Protein AF-A0AA38GQL7-F1 (afdb_monomer_lite)

Foldseek 3Di:
DPPPPCPCQLVLQCVFPVRNLLLCCQVCVPPDPCVVNVQWHADPSFIDRPPHTDGGD

Radius of gyration: 11.26 Å; chains: 1; bounding box: 37×16×20 Å

Secondary structure (DSSP, 8-state):
---TTSTTHHHHHHH-TTTHHHHHHHH-TTTS--GGGTTEEEETTEEEETTEEP---

pLDDT: mean 81.36, std 12.01, range [39.41, 91.69]

Organism: Taxus chinensis (NCBI:txid29808)

Sequence (57 aa):
VSVMGFENLREQYEEDDDFSKAYKACKKPTVMDRIPWMDYMLQEGLLLKGSQLCIPK

Structure (mmCIF, N/CA/C/O backbone):
data_AF-A0AA38GQL7-F1
#
_entry.id   AF-A0AA38GQL7-F1
#
loop_
_atom_site.group_PDB
_atom_site.id
_atom_site.type_symbol
_atom_site.label_atom_id
_atom_site.label_alt_id
_atom_site.label_comp_id
_atom_site.label_asym_id
_atom_site.label_entity_id
_atom_site.label_seq_id
_atom_site.pdbx_PDB_ins_code
_atom_site.Cartn_x
_atom_site.Cartn_y
_atom_site.Cartn_z
_atom_site.occupancy
_atom_site.B_iso_or_equiv
_atom_site.auth_seq_id
_atom_site.auth_comp_id
_atom_site.auth_asym_id
_atom_site.auth_atom_id
_atom_site.pdbx_PDB_model_num
ATOM 1 N N . VAL A 1 1 ? -25.837 3.437 6.815 1.00 39.41 1 VAL A N 1
ATOM 2 C CA . VAL A 1 1 ? -24.670 2.588 7.144 1.00 39.41 1 VAL A CA 1
ATOM 3 C C . VAL A 1 1 ? -23.454 3.488 7.114 1.00 39.41 1 VAL A C 1
ATOM 5 O O . VAL A 1 1 ? -23.099 3.945 6.038 1.00 39.41 1 VAL A O 1
ATOM 8 N N . SER A 1 2 ? -22.916 3.853 8.279 1.00 43.81 2 SER A N 1
ATOM 9 C CA . SER A 1 2 ? -21.670 4.623 8.345 1.00 43.81 2 SER A CA 1
ATOM 10 C C . SER A 1 2 ? -20.523 3.624 8.304 1.00 43.81 2 SER A C 1
ATOM 12 O O . SER A 1 2 ? -20.405 2.793 9.204 1.00 43.81 2 SER A O 1
ATOM 14 N N . VAL A 1 3 ? -19.741 3.634 7.229 1.00 51.44 3 VAL A N 1
ATOM 15 C CA . VAL A 1 3 ? -18.611 2.721 7.036 1.00 51.44 3 VAL A CA 1
ATOM 16 C C . VAL A 1 3 ? -17.408 3.277 7.821 1.00 51.44 3 VAL A C 1
ATOM 18 O O . VAL A 1 3 ? -16.417 3.704 7.245 1.00 51.44 3 VAL A O 1
ATOM 21 N N . MET A 1 4 ? -17.514 3.305 9.156 1.00 52.31 4 MET A N 1
ATOM 22 C CA . MET A 1 4 ? -16.509 3.836 10.104 1.00 52.31 4 MET A CA 1
ATOM 23 C C . MET A 1 4 ? -15.276 2.918 10.278 1.00 52.31 4 MET A C 1
ATOM 25 O O . MET A 1 4 ? -14.717 2.816 11.363 1.00 52.31 4 MET A O 1
ATOM 29 N N . GLY A 1 5 ? -14.874 2.184 9.237 1.00 55.91 5 GLY A N 1
ATOM 30 C CA . GLY A 1 5 ? -13.768 1.217 9.313 1.00 55.91 5 GLY A CA 1
ATOM 31 C C . GLY A 1 5 ? -12.494 1.639 8.582 1.00 55.91 5 GLY A C 1
ATOM 32 O O . GLY A 1 5 ? -11.442 1.057 8.813 1.00 55.91 5 GLY A O 1
ATOM 33 N N . PHE A 1 6 ? -12.579 2.629 7.689 1.00 61.72 6 PHE A N 1
ATOM 34 C CA . PHE A 1 6 ? -11.517 2.904 6.712 1.00 61.72 6 PHE A CA 1
ATOM 35 C C . PHE A 1 6 ? -10.733 4.183 7.005 1.00 61.72 6 PHE A C 1
ATOM 37 O O . PHE A 1 6 ? -9.658 4.377 6.443 1.00 61.72 6 PHE A O 1
ATOM 44 N N . GLU A 1 7 ? -11.234 5.040 7.898 1.00 64.62 7 GLU A N 1
ATOM 45 C CA . GLU A 1 7 ? -10.603 6.329 8.209 1.00 64.62 7 GLU A CA 1
ATOM 46 C C . GLU A 1 7 ? -9.219 6.152 8.858 1.00 64.62 7 GLU A C 1
ATOM 48 O O . GLU A 1 7 ? -8.303 6.909 8.541 1.00 64.62 7 GLU A O 1
ATOM 53 N N . ASN A 1 8 ? -9.018 5.075 9.629 1.00 69.81 8 ASN A N 1
ATOM 54 C CA . ASN A 1 8 ? -7.739 4.751 10.275 1.00 69.81 8 ASN A CA 1
ATOM 55 C C . ASN A 1 8 ? -6.831 3.800 9.480 1.00 69.81 8 ASN A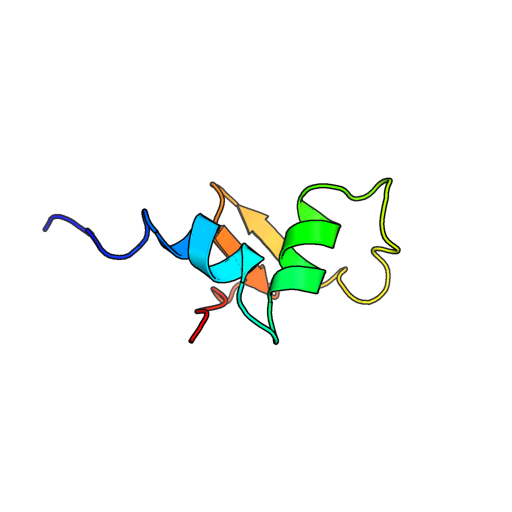 C 1
ATOM 57 O O . ASN A 1 8 ? -5.691 3.578 9.885 1.00 69.81 8 ASN A O 1
ATOM 61 N N . LEU A 1 9 ? -7.275 3.257 8.338 1.00 76.06 9 LEU A N 1
ATOM 62 C CA . LEU A 1 9 ? -6.441 2.340 7.543 1.00 76.06 9 LEU A CA 1
ATOM 63 C C . LEU A 1 9 ? -5.158 3.016 7.059 1.00 76.06 9 LEU A C 1
ATOM 65 O O . LEU A 1 9 ? -4.107 2.392 6.989 1.00 76.06 9 LEU A O 1
ATOM 69 N N . ARG A 1 10 ? -5.236 4.317 6.767 1.00 80.25 10 ARG A N 1
ATOM 70 C CA . ARG A 1 10 ? -4.104 5.134 6.315 1.00 80.25 10 ARG A CA 1
ATOM 71 C C . ARG A 1 10 ? -2.963 5.167 7.319 1.00 80.25 10 ARG A C 1
ATOM 73 O O . ARG A 1 10 ? -1.809 5.148 6.904 1.00 80.25 10 ARG A O 1
ATOM 80 N N . GLU A 1 11 ? -3.305 5.257 8.597 1.00 82.56 11 GLU A N 1
ATOM 81 C CA . GLU A 1 11 ? -2.352 5.283 9.706 1.00 82.56 11 GLU A CA 1
ATOM 82 C C . GLU A 1 11 ? -1.811 3.874 9.949 1.00 82.56 11 GLU A C 1
ATOM 84 O O . GLU A 1 11 ? -0.598 3.687 9.997 1.00 82.56 11 GLU A O 1
ATOM 89 N N . GLN A 1 12 ? -2.695 2.871 9.930 1.00 83.19 12 GLN A N 1
ATOM 90 C CA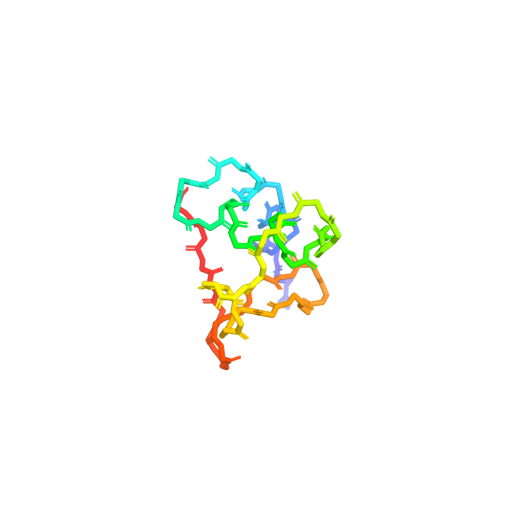 . GLN A 1 12 ? -2.311 1.465 10.072 1.00 83.19 12 GLN A CA 1
ATOM 91 C C . GLN A 1 12 ? -1.348 1.009 8.971 1.00 83.19 12 GLN A C 1
ATOM 93 O O . GLN A 1 12 ? -0.380 0.321 9.269 1.00 83.19 12 GLN A O 1
ATOM 98 N N . TYR A 1 13 ? -1.518 1.444 7.715 1.00 88.38 13 TYR A N 1
ATOM 99 C CA . TYR A 1 13 ? -0.550 1.123 6.664 1.00 88.38 13 TYR A CA 1
ATOM 100 C C . TYR A 1 13 ? 0.849 1.658 6.962 1.00 88.38 13 TYR A C 1
ATOM 102 O O . TYR A 1 13 ? 1.806 1.054 6.507 1.00 88.38 13 TYR A O 1
ATOM 110 N N . GLU A 1 14 ? 1.019 2.788 7.658 1.00 85.56 14 GLU A N 1
ATOM 111 C CA . GLU A 1 14 ? 2.365 3.321 7.925 1.00 85.56 14 GLU A CA 1
ATOM 112 C C . GLU A 1 14 ? 3.140 2.488 8.956 1.00 85.56 14 GLU A C 1
ATOM 114 O O . GLU A 1 14 ? 4.381 2.483 8.903 1.00 85.56 14 GLU A O 1
ATOM 119 N N . GLU A 1 15 ? 2.404 1.780 9.817 1.00 83.88 15 GLU A N 1
ATOM 120 C CA . GLU A 1 15 ? 2.884 0.948 10.925 1.00 83.88 15 GLU A CA 1
ATOM 121 C C . GLU A 1 15 ? 2.886 -0.558 10.600 1.00 83.88 15 GLU A C 1
ATOM 123 O O . GLU A 1 15 ? 3.616 -1.314 11.234 1.00 83.88 15 GLU A O 1
ATOM 128 N N . ASP A 1 16 ? 2.134 -0.990 9.585 1.00 87.62 16 ASP A N 1
ATOM 129 C CA . ASP A 1 16 ? 2.009 -2.394 9.184 1.00 87.62 16 ASP A CA 1
ATOM 130 C C . ASP A 1 16 ? 3.280 -2.934 8.497 1.00 87.62 16 ASP A C 1
ATOM 132 O O . ASP A 1 16 ? 3.849 -2.317 7.587 1.00 87.62 16 ASP A O 1
ATOM 136 N N . ASP A 1 17 ? 3.740 -4.111 8.920 1.00 85.12 17 ASP A N 1
ATOM 137 C CA . ASP A 1 17 ? 5.004 -4.696 8.450 1.00 85.12 17 ASP A CA 1
ATOM 138 C C . ASP A 1 17 ? 4.928 -5.167 6.982 1.00 85.12 17 ASP A C 1
ATOM 140 O O . ASP A 1 17 ? 5.895 -5.037 6.221 1.00 85.12 17 ASP A O 1
ATOM 144 N N . ASP A 1 18 ? 3.752 -5.638 6.554 1.00 84.44 18 ASP A N 1
ATOM 145 C CA . ASP A 1 18 ? 3.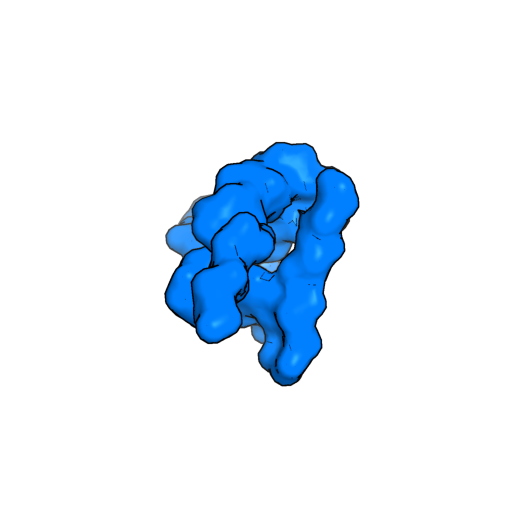494 -6.164 5.212 1.00 84.44 18 ASP A CA 1
ATOM 146 C C . ASP A 1 18 ? 3.260 -5.035 4.189 1.00 84.44 18 ASP A C 1
ATOM 148 O O . ASP A 1 18 ? 3.723 -5.104 3.044 1.00 84.44 18 ASP A O 1
ATOM 152 N N . PHE A 1 19 ? 2.562 -3.969 4.589 1.00 88.94 19 PHE A N 1
ATOM 153 C CA . PHE A 1 19 ? 2.053 -2.943 3.678 1.00 88.94 19 PHE A CA 1
ATOM 154 C C . PHE A 1 19 ? 2.746 -1.584 3.791 1.00 88.94 19 PHE A C 1
ATOM 156 O O . PHE A 1 19 ? 2.660 -0.801 2.840 1.00 88.94 19 PHE A O 1
ATOM 163 N N . SER A 1 20 ? 3.494 -1.285 4.859 1.00 89.31 20 SER A N 1
ATOM 164 C CA . SER A 1 20 ? 4.109 0.044 5.024 1.00 89.31 20 SER A CA 1
ATOM 165 C C . SER A 1 20 ? 5.112 0.408 3.949 1.00 89.31 20 SER A C 1
ATOM 167 O O . SER A 1 20 ? 5.156 1.563 3.514 1.00 89.31 20 SER A O 1
ATOM 169 N N . LYS A 1 21 ? 5.893 -0.558 3.464 1.00 89.31 21 LYS A N 1
ATOM 170 C CA . LYS A 1 21 ? 6.848 -0.335 2.371 1.00 89.31 21 LYS A CA 1
ATOM 171 C C . LYS A 1 21 ? 6.123 -0.058 1.057 1.00 89.31 21 LYS A C 1
ATOM 173 O O . LYS A 1 21 ? 6.458 0.917 0.388 1.00 89.31 21 LYS A O 1
ATOM 178 N N . ALA A 1 22 ? 5.095 -0.843 0.736 1.00 89.56 22 ALA A N 1
ATOM 179 C CA . ALA A 1 22 ? 4.264 -0.645 -0.450 1.00 89.56 22 ALA A CA 1
ATOM 180 C C . ALA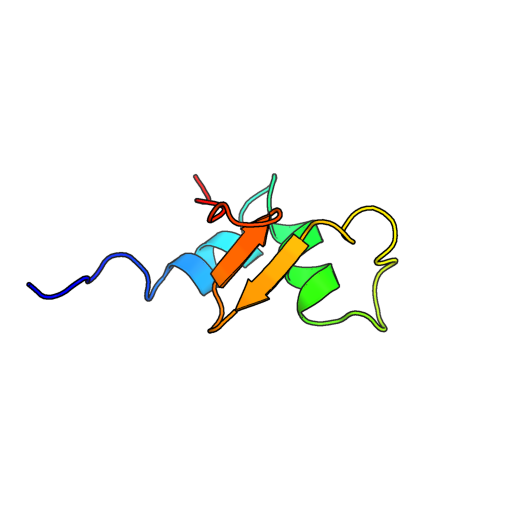 A 1 22 ? 3.532 0.707 -0.413 1.00 89.56 22 ALA A C 1
ATOM 182 O O . ALA A 1 22 ? 3.564 1.474 -1.375 1.00 89.56 22 ALA A O 1
ATOM 183 N N . TYR A 1 23 ? 2.933 1.044 0.730 1.00 89.88 23 TYR A N 1
ATOM 184 C CA . TYR A 1 23 ? 2.230 2.304 0.944 1.00 89.88 23 TYR A CA 1
ATOM 185 C C . TYR A 1 23 ? 3.170 3.508 0.813 1.00 89.88 23 TYR A C 1
ATOM 187 O O . TYR A 1 23 ? 2.868 4.460 0.090 1.00 89.88 23 TYR A O 1
ATOM 195 N N . LYS A 1 24 ? 4.359 3.451 1.431 1.00 88.88 24 LYS A N 1
ATOM 196 C CA . LYS A 1 24 ? 5.386 4.499 1.312 1.00 88.88 24 LYS A CA 1
ATOM 197 C C . LYS A 1 24 ? 5.917 4.618 -0.117 1.00 88.88 24 LYS A C 1
ATOM 199 O O . LYS A 1 24 ? 6.048 5.745 -0.592 1.00 88.88 24 LYS A O 1
ATOM 204 N N . ALA A 1 25 ? 6.150 3.507 -0.815 1.00 89.56 25 ALA A N 1
ATOM 205 C CA . ALA A 1 25 ? 6.590 3.513 -2.211 1.00 89.56 25 ALA A CA 1
ATOM 206 C C . ALA A 1 25 ? 5.546 4.151 -3.142 1.00 89.56 25 ALA A C 1
ATOM 208 O O . ALA A 1 25 ? 5.893 4.945 -4.014 1.00 89.56 25 ALA A O 1
ATOM 209 N N . CYS A 1 26 ? 4.257 3.884 -2.919 1.00 88.56 26 CYS A N 1
ATOM 210 C CA . CYS A 1 26 ? 3.175 4.511 -3.675 1.00 88.56 26 CYS A CA 1
ATOM 211 C C . CYS A 1 26 ? 2.960 5.993 -3.315 1.00 88.56 26 CYS A C 1
ATOM 213 O O . CYS A 1 26 ? 2.650 6.791 -4.197 1.00 88.56 26 CYS A O 1
ATOM 215 N N . LYS A 1 27 ? 3.149 6.381 -2.047 1.00 87.19 27 LYS A N 1
ATOM 216 C CA . LYS A 1 27 ? 3.013 7.771 -1.562 1.00 87.19 27 LYS A CA 1
ATOM 217 C C . LYS A 1 27 ? 4.212 8.648 -1.950 1.00 87.19 27 LYS A C 1
ATOM 219 O O . LYS A 1 27 ? 4.053 9.849 -2.155 1.00 87.19 27 LYS A O 1
ATOM 224 N N . LYS A 1 28 ? 5.413 8.066 -2.027 1.00 84.06 28 LYS A N 1
ATOM 225 C CA . LYS A 1 28 ? 6.689 8.744 -2.311 1.00 84.06 28 LYS A CA 1
ATOM 226 C C . LYS A 1 28 ? 7.513 7.961 -3.349 1.00 84.06 28 LYS A C 1
ATOM 228 O O . LYS A 1 28 ? 8.590 7.459 -3.021 1.00 84.06 28 LYS A O 1
ATOM 233 N N . PRO A 1 29 ? 7.059 7.899 -4.614 1.00 76.31 29 PRO A N 1
ATOM 234 C CA . PRO A 1 29 ? 7.713 7.105 -5.661 1.00 76.31 29 PRO A CA 1
ATOM 235 C C . PRO A 1 29 ? 9.120 7.594 -6.035 1.00 76.31 29 PRO A C 1
ATOM 237 O O . PRO A 1 29 ? 9.850 6.893 -6.719 1.00 76.31 29 PRO A O 1
ATOM 240 N N . THR A 1 30 ? 9.515 8.793 -5.604 1.00 78.56 30 THR A N 1
ATOM 241 C CA . THR A 1 30 ? 10.854 9.357 -5.832 1.00 78.56 30 THR A CA 1
ATOM 242 C C . THR A 1 30 ? 11.881 8.952 -4.775 1.00 78.56 30 THR A C 1
ATOM 244 O O . THR A 1 30 ? 13.071 9.174 -4.974 1.00 78.56 30 THR A O 1
ATOM 247 N N . VAL A 1 31 ? 11.439 8.398 -3.641 1.00 78.00 31 VAL A N 1
ATOM 248 C CA . VAL A 1 31 ? 12.295 8.111 -2.474 1.00 78.00 31 VAL A CA 1
ATOM 249 C C . VAL A 1 31 ? 12.540 6.607 -2.310 1.00 78.00 31 VAL A C 1
ATOM 251 O O . VAL A 1 31 ? 13.470 6.202 -1.619 1.00 78.00 31 VAL A O 1
ATOM 254 N N . MET A 1 32 ? 11.723 5.771 -2.951 1.00 78.88 32 MET A N 1
ATOM 255 C CA . MET A 1 32 ? 11.825 4.314 -2.914 1.00 78.88 32 MET A CA 1
ATOM 256 C C . MET A 1 32 ? 11.713 3.727 -4.314 1.00 78.88 32 MET A C 1
ATOM 258 O O . MET A 1 32 ? 10.965 4.230 -5.150 1.00 78.88 32 MET A O 1
ATOM 262 N N . ASP A 1 33 ? 12.423 2.622 -4.533 1.00 81.56 33 ASP A N 1
ATOM 263 C CA . ASP A 1 33 ? 12.278 1.834 -5.747 1.00 81.56 33 ASP A CA 1
ATOM 264 C C . ASP A 1 33 ? 10.855 1.261 -5.834 1.00 81.56 33 ASP A C 1
ATOM 266 O O . ASP A 1 33 ? 10.375 0.578 -4.922 1.00 81.56 33 ASP A O 1
ATOM 270 N N . ARG A 1 34 ? 10.154 1.599 -6.920 1.00 82.25 34 ARG A N 1
ATOM 271 C CA . ARG A 1 34 ? 8.750 1.222 -7.129 1.00 82.25 34 ARG A CA 1
ATOM 272 C C . ARG A 1 34 ? 8.600 -0.104 -7.875 1.00 82.25 34 ARG A C 1
ATOM 274 O O . ARG A 1 34 ? 7.488 -0.615 -7.943 1.00 82.25 34 ARG A O 1
ATOM 281 N N . ILE A 1 35 ? 9.681 -0.662 -8.422 1.00 85.31 35 ILE A N 1
ATOM 282 C CA . ILE A 1 35 ? 9.661 -1.884 -9.236 1.00 85.31 35 ILE A CA 1
ATOM 283 C C . ILE A 1 35 ? 9.035 -3.071 -8.477 1.00 85.31 35 ILE A C 1
ATOM 285 O O . ILE A 1 35 ? 8.154 -3.714 -9.045 1.00 85.31 35 ILE A O 1
ATOM 289 N N . PRO A 1 36 ? 9.358 -3.345 -7.193 1.00 86.06 36 PRO A N 1
ATOM 290 C CA . PRO A 1 36 ? 8.718 -4.440 -6.457 1.00 86.06 36 PRO A CA 1
ATOM 291 C C . PRO A 1 36 ? 7.263 -4.150 -6.052 1.00 86.06 36 PRO A C 1
ATOM 293 O O . PRO A 1 36 ? 6.561 -5.054 -5.606 1.00 86.06 36 PRO A O 1
ATOM 296 N N . TRP A 1 37 ? 6.798 -2.907 -6.206 1.00 87.62 37 TRP A N 1
ATOM 297 C CA . TRP A 1 37 ? 5.474 -2.451 -5.778 1.00 87.62 37 TRP A CA 1
ATOM 298 C C . TRP A 1 37 ? 4.598 -1.991 -6.951 1.00 87.62 37 TRP A C 1
ATOM 300 O O . TRP A 1 37 ? 3.627 -1.274 -6.734 1.00 87.62 37 TRP A O 1
ATOM 310 N N . MET A 1 38 ? 4.919 -2.373 -8.193 1.00 87.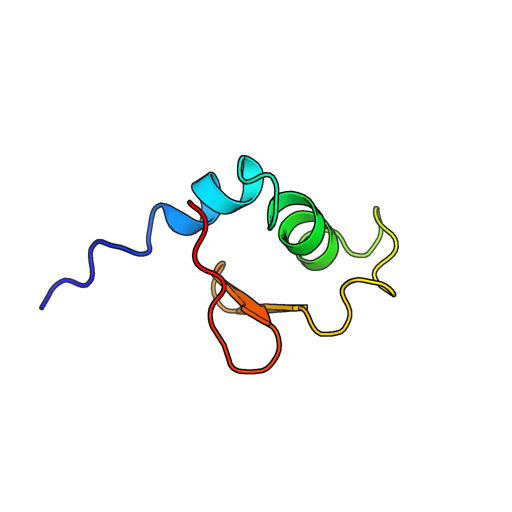38 38 MET A N 1
ATOM 311 C CA . MET A 1 38 ? 4.161 -1.935 -9.377 1.00 87.38 38 MET A CA 1
ATOM 312 C C . MET A 1 38 ? 2.718 -2.452 -9.388 1.00 87.38 38 MET A C 1
ATOM 314 O O . MET A 1 38 ? 1.835 -1.759 -9.885 1.00 87.38 38 MET A O 1
ATOM 318 N N . ASP A 1 39 ? 2.468 -3.620 -8.791 1.00 90.00 39 ASP A N 1
ATOM 319 C CA . ASP A 1 39 ? 1.117 -4.156 -8.594 1.00 90.00 39 ASP A CA 1
ATOM 320 C C . ASP A 1 39 ? 0.322 -3.412 -7.513 1.00 90.00 39 ASP A C 1
ATOM 322 O O . ASP A 1 39 ? -0.887 -3.619 -7.389 1.00 90.00 39 ASP A O 1
ATOM 326 N N . TYR A 1 40 ? 0.982 -2.562 -6.719 1.00 90.50 40 TYR A N 1
ATOM 327 C CA . TYR A 1 40 ? 0.349 -1.786 -5.665 1.00 90.50 40 TYR A CA 1
ATOM 328 C C . TYR A 1 40 ? -0.010 -0.380 -6.150 1.00 90.50 40 TYR A C 1
ATOM 330 O O . TYR A 1 40 ? 0.772 0.328 -6.788 1.00 90.50 40 TYR A O 1
ATOM 338 N N . MET A 1 41 ? -1.212 0.056 -5.796 1.00 90.31 41 MET A N 1
ATOM 339 C CA . MET A 1 41 ? -1.758 1.359 -6.146 1.00 90.31 41 MET A CA 1
ATOM 340 C C . MET A 1 41 ? -2.416 1.997 -4.935 1.00 90.31 41 MET A C 1
ATOM 342 O O . MET A 1 41 ? -2.938 1.316 -4.060 1.00 90.31 41 MET A O 1
ATOM 346 N N . LEU A 1 42 ? -2.380 3.324 -4.884 1.00 88.69 42 LEU A N 1
ATOM 347 C CA . LEU A 1 42 ? -2.987 4.098 -3.812 1.00 88.69 42 LEU A CA 1
ATOM 348 C C . LEU A 1 42 ? -4.202 4.826 -4.388 1.00 88.69 42 LEU A C 1
ATOM 350 O O . LEU A 1 42 ? -4.041 5.679 -5.261 1.00 88.69 42 LEU A O 1
ATOM 354 N N . GLN A 1 43 ? -5.402 4.490 -3.923 1.00 87.56 43 GLN A N 1
ATOM 355 C CA . GLN A 1 43 ? -6.642 5.175 -4.301 1.00 87.56 43 GLN A CA 1
ATOM 356 C C . GLN A 1 43 ? -7.320 5.708 -3.049 1.00 87.56 43 GLN A C 1
ATOM 358 O O . GLN A 1 43 ? -7.562 4.958 -2.114 1.00 87.56 43 GLN A O 1
ATOM 363 N N . GLU A 1 44 ? -7.598 7.012 -3.014 1.00 85.25 44 GLU A N 1
ATOM 364 C CA . GLU A 1 44 ? -8.282 7.668 -1.884 1.00 85.25 44 GLU A CA 1
ATOM 365 C C . GLU A 1 44 ? -7.617 7.415 -0.511 1.00 85.25 44 GLU A C 1
ATOM 367 O O . GLU A 1 44 ? -8.257 7.433 0.535 1.00 85.25 44 GLU A O 1
ATOM 372 N N . GLY A 1 45 ? -6.298 7.192 -0.501 1.00 83.31 45 GLY A N 1
ATOM 373 C CA . GLY A 1 45 ? -5.542 6.858 0.712 1.00 83.31 45 GLY A CA 1
ATOM 374 C C . GLY A 1 45 ? -5.524 5.367 1.060 1.00 83.31 45 GLY A C 1
ATOM 375 O O . GLY A 1 45 ? -4.814 4.978 1.979 1.00 83.31 45 GLY A O 1
ATOM 376 N N . LEU A 1 46 ? -6.240 4.528 0.321 1.00 86.56 46 LEU A N 1
ATOM 377 C CA . LEU A 1 46 ? -6.257 3.082 0.491 1.00 86.56 46 LEU A CA 1
ATOM 378 C C . LEU A 1 46 ? -5.219 2.413 -0.405 1.00 86.56 46 LEU A C 1
ATOM 380 O O . LEU A 1 46 ? -5.020 2.828 -1.548 1.00 86.56 46 LEU A O 1
ATOM 384 N N . LEU A 1 47 ? -4.564 1.374 0.112 1.00 90.00 47 LEU A N 1
ATOM 385 C CA . LEU A 1 47 ? -3.611 0.578 -0.649 1.00 90.00 47 LEU A CA 1
ATOM 386 C C . LEU A 1 47 ? -4.340 -0.591 -1.314 1.00 90.00 47 LEU A C 1
ATOM 388 O O . LEU A 1 47 ? -4.963 -1.407 -0.641 1.00 90.00 47 LEU A O 1
ATOM 392 N N . LEU A 1 48 ? -4.238 -0.688 -2.632 1.00 91.31 48 LEU A N 1
ATOM 393 C CA . LEU A 1 48 ? -4.759 -1.793 -3.421 1.00 91.31 48 LEU A CA 1
ATOM 394 C C . LEU A 1 48 ? -3.604 -2.562 -4.048 1.00 91.31 48 LEU A C 1
ATOM 396 O O . LEU A 1 48 ? -2.622 -1.959 -4.468 1.00 91.31 48 LEU A O 1
ATOM 400 N N . LYS A 1 49 ? -3.751 -3.880 -4.162 1.00 91.69 49 LYS A N 1
ATOM 401 C CA . LYS A 1 49 ? -2.914 -4.743 -4.995 1.00 91.69 49 LYS A CA 1
ATOM 402 C C . LYS A 1 49 ? -3.765 -5.231 -6.165 1.00 91.69 49 LYS A C 1
ATOM 404 O O . LYS A 1 49 ? -4.674 -6.044 -5.980 1.00 91.69 49 LYS A O 1
ATOM 409 N N . GLY A 1 50 ? -3.535 -4.689 -7.358 1.00 87.38 50 GLY A N 1
ATOM 410 C CA . GLY A 1 50 ? -4.450 -4.845 -8.490 1.00 87.38 50 GLY A CA 1
ATOM 411 C C . GLY A 1 50 ? -5.840 -4.282 -8.164 1.00 87.38 50 GLY A C 1
ATOM 412 O O . GLY A 1 50 ? -5.991 -3.079 -7.977 1.00 87.38 50 GLY A O 1
ATOM 413 N N . SER A 1 51 ? -6.852 -5.151 -8.075 1.00 85.56 51 SER A N 1
ATOM 414 C CA . SER A 1 51 ? -8.236 -4.784 -7.710 1.00 85.56 51 SER A CA 1
ATOM 415 C C . SER A 1 51 ? -8.620 -5.155 -6.272 1.00 85.56 51 SER A C 1
ATOM 417 O O . SER A 1 51 ? -9.780 -5.008 -5.891 1.00 85.56 51 SER A O 1
ATOM 419 N N . GLN A 1 52 ? -7.678 -5.669 -5.479 1.00 89.25 52 GLN A N 1
ATOM 420 C CA . GLN A 1 52 ? -7.936 -6.110 -4.113 1.00 89.25 52 GLN A CA 1
ATOM 421 C C . GLN A 1 52 ? -7.436 -5.075 -3.110 1.00 89.25 52 GLN A C 1
ATOM 423 O O . GLN A 1 52 ? -6.292 -4.633 -3.185 1.00 89.25 52 GLN A O 1
ATOM 428 N N . LEU A 1 53 ? -8.282 -4.717 -2.146 1.00 88.00 53 LEU A N 1
ATOM 429 C CA . LEU A 1 53 ? -7.891 -3.849 -1.045 1.00 88.00 53 LEU A CA 1
ATOM 430 C C . LEU A 1 53 ? -6.946 -4.592 -0.089 1.00 88.00 53 LEU A C 1
ATOM 432 O O . LEU A 1 53 ? -7.265 -5.687 0.378 1.00 88.00 53 LEU A O 1
ATOM 436 N N . CYS A 1 54 ? -5.802 -3.988 0.218 1.00 88.12 54 CYS A N 1
ATOM 437 C CA . CYS A 1 54 ? -4.894 -4.477 1.249 1.00 88.12 54 CYS A CA 1
ATOM 438 C C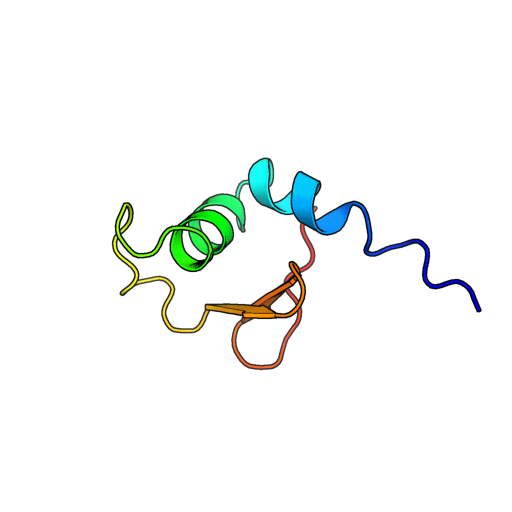 . CYS A 1 54 ? -5.456 -4.089 2.617 1.00 88.12 54 CYS A C 1
ATOM 440 O O . CYS A 1 54 ? -5.654 -2.908 2.872 1.00 88.12 54 CYS A O 1
ATOM 442 N N . ILE A 1 55 ? -5.724 -5.052 3.494 1.00 86.50 55 ILE A N 1
ATOM 443 C CA . ILE A 1 55 ? -6.194 -4.780 4.858 1.00 86.50 55 ILE A CA 1
ATOM 444 C C . ILE A 1 55 ? -5.005 -5.019 5.806 1.00 86.50 55 ILE A C 1
ATOM 446 O O . ILE A 1 55 ? -4.564 -6.167 5.889 1.00 86.50 55 ILE A O 1
ATOM 450 N N . PRO A 1 56 ? -4.462 -3.974 6.459 1.00 82.88 56 PRO A N 1
ATOM 451 C CA . PRO A 1 56 ? -3.426 -4.103 7.479 1.00 82.88 56 PRO A CA 1
ATOM 452 C C . PRO A 1 56 ? -3.971 -4.824 8.722 1.00 82.88 56 PRO A C 1
ATOM 454 O O . PRO A 1 56 ? -5.191 -4.891 8.915 1.00 82.88 56 PRO A O 1
ATOM 457 N N . LYS A 1 57 ? -3.077 -5.429 9.509 1.00 71.25 57 LYS A N 1
ATOM 458 C CA . LYS A 1 57 ? -3.433 -6.265 10.671 1.00 71.25 57 LYS A CA 1
ATOM 459 C C . LYS A 1 57 ? -3.416 -5.526 12.001 1.00 71.25 57 LYS A C 1
ATOM 461 O O . LYS A 1 57 ? -2.587 -4.610 12.170 1.00 71.25 57 LYS A O 1
#